Protein AF-A0AAU9NKT8-F1 (afdb_monomer_lite)

Organism: NCBI:txid75947

Structure (mmCIF, N/CA/C/O backbone):
data_AF-A0AAU9NKT8-F1
#
_entry.id   AF-A0AAU9NKT8-F1
#
loop_
_atom_site.group_PDB
_atom_site.id
_atom_site.type_symbol
_atom_site.label_atom_id
_atom_site.label_alt_id
_atom_site.label_comp_id
_atom_site.label_asym_id
_atom_site.label_entity_id
_atom_site.label_seq_id
_atom_site.pdbx_PDB_ins_code
_atom_site.Cartn_x
_atom_site.Cartn_y
_atom_site.Cartn_z
_atom_site.occupancy
_atom_site.B_iso_or_equiv
_atom_site.auth_seq_id
_atom_site.auth_comp_id
_atom_site.auth_asym_id
_atom_site.auth_atom_id
_atom_site.pdbx_PDB_model_num
ATOM 1 N N . MET A 1 1 ? 25.506 23.165 28.130 1.00 33.69 1 MET A N 1
ATOM 2 C CA . MET A 1 1 ? 24.955 21.799 28.209 1.00 33.69 1 MET A CA 1
ATOM 3 C C . MET A 1 1 ? 23.828 21.744 27.202 1.00 33.69 1 MET A C 1
ATOM 5 O O . MET A 1 1 ? 22.766 22.289 27.465 1.00 33.69 1 MET A O 1
ATOM 9 N N . GLU A 1 2 ? 24.137 21.266 26.000 1.00 31.14 2 GLU A N 1
ATOM 10 C CA . GLU A 1 2 ? 23.197 21.204 24.881 1.00 31.14 2 GLU A CA 1
ATOM 11 C C . GLU A 1 2 ? 22.272 19.992 25.017 1.00 31.14 2 GLU A C 1
ATOM 13 O O . GLU A 1 2 ? 22.726 18.862 25.150 1.00 31.14 2 GLU A O 1
ATOM 18 N N . ASN A 1 3 ? 20.980 20.317 25.015 1.00 34.78 3 ASN A N 1
ATOM 19 C CA . ASN A 1 3 ? 19.778 19.537 24.729 1.00 34.78 3 ASN A CA 1
ATOM 20 C C . ASN A 1 3 ? 19.945 18.055 24.345 1.00 34.78 3 ASN A C 1
ATOM 22 O O . ASN A 1 3 ? 20.338 17.733 23.225 1.00 34.78 3 ASN A O 1
ATOM 26 N N . ASP A 1 4 ? 19.448 17.180 25.224 1.00 36.75 4 ASP A N 1
ATOM 27 C CA . ASP A 1 4 ? 19.024 15.817 24.894 1.00 36.75 4 ASP A CA 1
ATOM 28 C C . ASP A 1 4 ? 17.869 15.864 23.881 1.00 36.75 4 ASP A C 1
ATOM 30 O O . ASP A 1 4 ? 16.726 16.224 24.186 1.00 36.75 4 ASP A O 1
ATOM 34 N N . ILE A 1 5 ? 18.181 15.536 22.628 1.00 41.50 5 ILE A N 1
ATOM 35 C CA . ILE A 1 5 ? 17.220 15.521 21.531 1.00 41.50 5 ILE A CA 1
ATOM 36 C C . ILE A 1 5 ? 16.375 14.249 21.632 1.00 41.50 5 ILE A C 1
ATOM 38 O O . ILE A 1 5 ? 16.788 13.150 21.280 1.00 41.50 5 ILE A O 1
ATOM 42 N N . ASN A 1 6 ? 15.143 14.460 22.082 1.00 40.81 6 ASN A N 1
ATOM 43 C CA . ASN A 1 6 ? 14.001 13.552 22.065 1.00 40.81 6 ASN A CA 1
ATOM 44 C C . ASN A 1 6 ? 13.923 12.709 20.763 1.00 40.81 6 ASN A C 1
ATOM 46 O O . ASN A 1 6 ? 13.600 13.244 19.694 1.00 40.81 6 ASN A O 1
ATOM 50 N N . HIS A 1 7 ? 14.186 11.398 20.863 1.00 39.09 7 HIS A N 1
ATOM 51 C CA . HIS A 1 7 ? 14.159 10.401 19.772 1.00 39.09 7 HIS A CA 1
ATOM 52 C C . HIS A 1 7 ? 12.739 9.928 19.379 1.00 39.09 7 HIS A C 1
ATOM 54 O O . HIS A 1 7 ? 12.576 8.898 18.723 1.00 39.09 7 HIS A O 1
ATOM 60 N N . CYS A 1 8 ? 11.696 10.682 19.737 1.00 41.69 8 CYS A N 1
ATOM 61 C CA . CYS A 1 8 ? 10.324 10.396 19.316 1.00 41.69 8 CYS A CA 1
ATOM 62 C C . CYS A 1 8 ? 10.204 10.459 17.785 1.00 41.69 8 CYS A C 1
ATOM 64 O O . CYS A 1 8 ? 10.773 11.347 17.148 1.00 41.69 8 CYS A O 1
ATOM 66 N N . LEU A 1 9 ? 9.485 9.496 17.206 1.00 41.66 9 LEU A N 1
ATOM 67 C CA . LEU A 1 9 ? 9.378 9.257 15.767 1.00 41.66 9 LEU A CA 1
ATOM 68 C C . LEU A 1 9 ? 8.921 10.512 15.005 1.00 41.66 9 LEU A C 1
ATOM 70 O O . LEU A 1 9 ? 7.746 10.863 14.976 1.00 41.66 9 LEU A O 1
ATOM 74 N N . ARG A 1 10 ? 9.880 11.211 14.386 1.00 38.94 10 ARG A N 1
ATOM 75 C CA . ARG A 1 10 ? 9.640 12.382 13.531 1.00 38.94 10 ARG A CA 1
ATOM 76 C C . ARG A 1 10 ? 9.264 11.926 12.122 1.00 38.94 10 ARG A C 1
ATOM 78 O O . ARG A 1 10 ? 9.802 10.936 11.632 1.00 38.94 10 ARG A O 1
ATOM 85 N N . SER A 1 11 ? 8.410 12.696 11.440 1.00 38.69 11 SER A N 1
ATOM 86 C CA . SER A 1 11 ? 8.153 12.516 10.003 1.00 38.69 11 SER A CA 1
ATOM 87 C C . SER A 1 11 ? 9.482 12.494 9.221 1.00 38.69 11 SER A C 1
ATOM 89 O O . SER A 1 11 ? 10.257 13.453 9.328 1.00 38.69 11 SER A O 1
ATOM 91 N N . PRO A 1 12 ? 9.769 11.435 8.442 1.00 43.81 12 PRO A N 1
ATOM 92 C CA . PRO A 1 12 ? 11.073 11.245 7.807 1.00 43.81 12 PRO A CA 1
ATOM 93 C C . PRO A 1 12 ? 11.350 12.213 6.657 1.00 43.81 12 PRO A C 1
ATOM 95 O O . PRO A 1 12 ? 12.507 12.473 6.339 1.00 43.81 12 PRO A O 1
ATOM 98 N N . TYR A 1 13 ? 10.308 12.801 6.071 1.00 44.53 13 TYR A N 1
ATOM 99 C CA . TYR A 1 13 ? 10.441 13.715 4.934 1.00 44.53 13 TYR A CA 1
ATOM 100 C C . TYR A 1 13 ? 10.928 15.113 5.323 1.00 44.53 13 TYR A C 1
ATOM 102 O O . TYR A 1 13 ? 11.170 15.942 4.454 1.00 44.53 13 TYR A O 1
ATOM 110 N N . ARG A 1 14 ? 11.072 15.403 6.623 1.00 41.88 14 ARG A N 1
ATOM 111 C CA . ARG A 1 14 ? 11.552 16.711 7.092 1.00 41.88 14 ARG A CA 1
ATOM 112 C C . ARG A 1 14 ? 13.077 16.791 7.219 1.00 41.88 14 ARG A C 1
ATOM 114 O O . ARG A 1 14 ? 13.583 17.884 7.435 1.00 41.88 14 ARG A O 1
ATOM 121 N N . LEU A 1 15 ? 13.792 15.661 7.149 1.00 43.19 15 LEU A N 1
ATOM 122 C CA . LEU A 1 15 ? 15.226 15.589 7.481 1.00 43.19 15 LEU A CA 1
ATOM 123 C C . LEU A 1 15 ? 16.124 15.042 6.365 1.00 43.19 15 LEU A C 1
ATOM 125 O O . LEU A 1 15 ? 17.338 15.170 6.482 1.00 43.19 15 LEU A O 1
ATOM 129 N N . ILE A 1 16 ? 15.571 14.450 5.305 1.00 49.75 16 ILE A N 1
ATOM 130 C CA . ILE A 1 16 ? 16.362 13.950 4.177 1.00 49.75 16 ILE A CA 1
ATOM 131 C C . ILE A 1 16 ? 15.754 14.519 2.904 1.00 49.75 16 ILE A C 1
ATOM 133 O O . ILE A 1 16 ? 14.682 14.096 2.470 1.00 49.75 16 ILE A O 1
ATOM 137 N N . GLU A 1 17 ? 16.434 15.506 2.330 1.00 46.50 17 GLU A N 1
ATOM 138 C CA . GLU A 1 17 ? 16.182 15.908 0.955 1.00 46.50 17 GLU A CA 1
ATOM 139 C C . GLU A 1 17 ? 16.528 14.703 0.074 1.00 46.50 17 GLU A C 1
ATOM 141 O O . GLU A 1 17 ? 17.661 14.220 0.069 1.00 46.50 17 GLU A O 1
ATOM 146 N N . VAL A 1 18 ? 15.527 14.137 -0.599 1.00 50.75 18 VAL A N 1
ATOM 147 C CA . VAL A 1 18 ? 15.787 13.140 -1.636 1.00 50.75 18 VAL A CA 1
ATOM 148 C C . VAL A 1 18 ? 16.505 13.893 -2.749 1.00 50.75 18 VAL A C 1
ATOM 150 O O . VAL A 1 18 ? 15.907 14.774 -3.362 1.00 50.75 18 VAL A O 1
ATOM 153 N N . GLU A 1 19 ? 17.781 13.582 -2.988 1.00 54.34 19 GLU A N 1
ATOM 154 C CA . GLU A 1 19 ? 18.550 14.153 -4.097 1.00 54.34 19 GLU A CA 1
ATOM 155 C C . GLU A 1 19 ? 17.917 13.729 -5.431 1.00 54.34 19 GLU A C 1
ATOM 157 O O . GLU A 1 19 ? 18.285 12.727 -6.042 1.00 54.34 19 GLU A O 1
ATOM 162 N N . THR A 1 20 ? 16.948 14.506 -5.909 1.00 58.03 20 THR A N 1
ATOM 163 C CA . THR A 1 20 ? 16.250 14.269 -7.184 1.00 58.03 20 THR A CA 1
ATOM 164 C C . THR A 1 20 ? 17.134 14.535 -8.403 1.00 58.03 20 THR A C 1
ATOM 166 O O . THR A 1 20 ? 16.730 14.280 -9.533 1.00 58.03 20 THR A O 1
ATOM 169 N N . HIS A 1 21 ? 18.339 15.060 -8.184 1.00 57.19 21 HIS A N 1
ATOM 170 C CA . HIS A 1 21 ? 19.292 15.474 -9.214 1.00 57.19 21 HIS A CA 1
ATOM 171 C C . HIS A 1 21 ? 20.423 14.459 -9.420 1.00 57.19 21 HIS A C 1
ATOM 173 O O . HIS A 1 21 ? 21.315 14.690 -10.243 1.00 57.19 21 HIS A O 1
ATOM 179 N N . LYS A 1 22 ? 20.408 13.330 -8.696 1.00 62.91 22 LYS A N 1
ATOM 180 C CA . LYS A 1 22 ? 21.372 12.256 -8.928 1.00 62.91 22 LYS A CA 1
ATOM 181 C C . LYS A 1 22 ? 21.188 11.732 -10.353 1.00 62.91 22 LYS A C 1
ATOM 183 O O . LYS A 1 22 ? 20.081 11.394 -10.766 1.00 62.91 22 LYS A O 1
ATOM 188 N N . ARG A 1 23 ? 22.273 11.718 -11.132 1.00 68.94 23 ARG A N 1
ATOM 189 C CA . ARG A 1 23 ? 22.227 11.258 -12.523 1.00 68.94 23 ARG A CA 1
ATOM 190 C C . ARG A 1 23 ? 21.892 9.771 -12.561 1.00 68.94 23 ARG A C 1
ATOM 192 O O . ARG A 1 23 ? 22.611 8.971 -11.969 1.00 68.94 23 ARG A O 1
ATOM 199 N N . VAL A 1 24 ? 20.842 9.446 -13.306 1.00 77.38 24 VAL A N 1
ATOM 200 C CA . VAL A 1 24 ? 20.493 8.086 -13.719 1.00 77.38 24 VAL A CA 1
ATOM 201 C C . VAL A 1 24 ? 21.643 7.535 -14.571 1.00 77.38 24 VAL A C 1
ATOM 203 O O . VAL A 1 24 ? 22.123 8.206 -15.490 1.00 77.38 24 VAL A O 1
ATOM 206 N N . THR A 1 25 ? 22.130 6.346 -14.237 1.00 86.94 25 THR A N 1
ATOM 207 C CA . THR A 1 25 ? 23.187 5.635 -14.969 1.00 86.94 25 THR A CA 1
ATOM 208 C C . THR A 1 25 ? 22.710 5.200 -16.359 1.00 86.94 25 THR A C 1
ATOM 210 O O . THR A 1 25 ? 21.516 5.205 -16.657 1.00 86.94 25 THR A O 1
ATOM 213 N N . CYS A 1 26 ? 23.630 4.817 -17.251 1.00 89.31 26 CYS A N 1
ATOM 214 C CA . CYS A 1 26 ? 23.254 4.318 -18.580 1.00 89.31 26 CYS A CA 1
ATOM 215 C C . CYS A 1 26 ? 22.345 3.081 -18.499 1.00 89.31 26 CYS A C 1
ATOM 217 O O . CYS A 1 26 ? 21.356 3.012 -19.224 1.00 89.31 26 CYS A O 1
ATOM 219 N N . ASP A 1 27 ? 22.641 2.151 -17.591 1.00 90.88 27 ASP A N 1
ATOM 220 C CA . ASP A 1 27 ? 21.850 0.929 -17.414 1.00 90.88 27 ASP A CA 1
ATOM 221 C C . ASP A 1 27 ? 20.453 1.240 -16.870 1.00 90.88 27 ASP A C 1
ATOM 223 O O . ASP A 1 27 ? 19.461 0.717 -17.374 1.00 90.88 27 ASP A O 1
ATOM 227 N N . GLU A 1 28 ? 20.350 2.147 -15.895 1.00 85.56 28 GLU A N 1
ATOM 228 C CA . GLU A 1 28 ? 19.052 2.597 -15.386 1.00 85.56 28 GLU A CA 1
ATOM 229 C C . GLU A 1 28 ? 18.230 3.300 -16.477 1.00 85.56 28 GLU A C 1
ATOM 231 O O . GLU A 1 28 ? 17.023 3.086 -16.545 1.00 85.56 28 GLU A O 1
ATOM 236 N N . ASN A 1 29 ? 18.856 4.070 -17.378 1.00 88.56 29 ASN A N 1
ATOM 237 C CA . ASN A 1 29 ? 18.148 4.658 -18.520 1.00 88.56 29 ASN A CA 1
ATOM 238 C C . ASN A 1 29 ? 17.610 3.582 -19.473 1.00 88.56 29 ASN A C 1
ATOM 240 O O . ASN A 1 29 ? 16.460 3.677 -19.882 1.00 88.56 29 ASN A O 1
ATOM 244 N N . ILE A 1 30 ? 18.377 2.527 -19.772 1.00 91.19 30 ILE A N 1
ATOM 245 C CA . ILE A 1 30 ? 17.902 1.412 -20.612 1.00 91.19 30 ILE A CA 1
ATOM 246 C C . ILE A 1 30 ? 16.701 0.708 -19.964 1.00 91.19 30 ILE A C 1
ATOM 248 O O . ILE A 1 30 ? 15.728 0.381 -20.646 1.00 91.19 30 ILE A O 1
ATOM 252 N N . VAL A 1 31 ? 16.748 0.482 -18.647 1.00 88.19 31 VAL A N 1
ATOM 253 C CA . VAL A 1 31 ? 15.639 -0.132 -17.901 1.00 88.19 31 VAL A CA 1
ATOM 254 C C . VAL A 1 31 ? 14.409 0.774 -17.905 1.00 88.19 31 VAL A C 1
ATOM 256 O O . VAL A 1 31 ? 13.308 0.289 -18.163 1.00 88.19 31 VAL A O 1
ATOM 259 N N . CYS A 1 32 ? 14.586 2.075 -17.665 1.00 87.62 32 CYS A N 1
ATOM 260 C CA . CYS A 1 32 ? 13.515 3.065 -17.750 1.00 87.62 32 CYS A CA 1
ATOM 261 C C . CYS A 1 32 ? 12.902 3.096 -19.153 1.00 87.62 32 CYS A C 1
ATOM 263 O O . CYS A 1 32 ? 11.685 2.998 -19.279 1.00 87.62 32 CYS A O 1
ATOM 265 N N . ASP A 1 33 ? 13.722 3.159 -20.201 1.00 90.56 33 ASP A N 1
ATOM 266 C CA . ASP A 1 33 ? 13.257 3.164 -21.586 1.00 90.56 33 ASP A CA 1
ATOM 267 C C . ASP A 1 33 ? 12.456 1.898 -21.902 1.00 90.56 33 ASP A C 1
ATOM 269 O O . ASP A 1 33 ? 11.384 1.985 -22.492 1.00 90.56 33 ASP A O 1
ATOM 273 N N . TRP A 1 34 ? 12.911 0.715 -21.474 1.00 90.12 34 TRP A N 1
ATOM 274 C CA . TRP A 1 34 ? 12.148 -0.526 -21.636 1.00 90.12 34 TRP A CA 1
ATOM 275 C C . TRP A 1 34 ? 10.818 -0.493 -20.873 1.00 90.12 34 TRP A C 1
ATOM 277 O O . TRP A 1 34 ? 9.772 -0.815 -21.446 1.00 90.12 34 TRP A O 1
ATOM 287 N N . LEU A 1 35 ? 10.844 -0.089 -19.601 1.00 88.75 35 LEU A N 1
ATOM 288 C CA . LEU A 1 35 ? 9.675 -0.085 -18.722 1.00 88.75 35 LEU A CA 1
ATOM 289 C C . LEU A 1 35 ? 8.606 0.905 -19.195 1.00 88.75 35 LEU A C 1
ATOM 291 O O . LEU A 1 35 ? 7.426 0.581 -19.155 1.00 88.75 35 LEU A O 1
ATOM 295 N N . PHE A 1 36 ? 9.029 2.076 -19.672 1.00 89.06 36 PHE A N 1
ATOM 296 C CA . PHE A 1 36 ? 8.165 3.185 -20.078 1.00 89.06 36 PHE A CA 1
ATOM 297 C C . PHE A 1 36 ? 7.974 3.297 -21.597 1.00 89.06 36 PHE A C 1
ATOM 299 O O . PHE A 1 36 ? 7.374 4.258 -22.076 1.00 89.06 36 PHE A O 1
ATOM 306 N N . SER A 1 37 ? 8.455 2.321 -22.374 1.00 87.81 37 SER A N 1
ATOM 307 C CA . SER A 1 37 ? 8.276 2.302 -23.833 1.00 87.81 37 SER A CA 1
ATOM 308 C C . SER A 1 37 ? 6.840 2.029 -24.287 1.00 87.81 37 SER A C 1
ATOM 310 O O . SER A 1 37 ? 6.569 2.158 -25.484 1.00 87.81 37 SER A O 1
ATOM 312 N N . CYS A 1 38 ? 5.946 1.605 -23.384 1.00 82.81 38 CYS A N 1
ATOM 313 C CA . CYS A 1 38 ? 4.616 1.082 -23.715 1.00 82.81 38 CYS A CA 1
ATOM 314 C C . CYS A 1 38 ? 4.666 -0.097 -24.704 1.00 82.81 38 CYS A C 1
ATOM 316 O O . CYS A 1 38 ? 3.763 -0.280 -25.522 1.00 82.81 38 CYS A O 1
ATOM 318 N N . LYS A 1 39 ? 5.752 -0.882 -24.669 1.00 87.19 39 LYS A N 1
ATOM 319 C CA . LYS A 1 39 ? 5.936 -2.099 -25.470 1.00 87.19 39 LYS A CA 1
ATOM 320 C C . LYS A 1 39 ? 5.898 -3.323 -24.558 1.00 87.19 39 LYS A C 1
ATOM 322 O O . LYS A 1 39 ? 6.646 -3.394 -23.586 1.00 87.19 39 LYS A O 1
ATOM 327 N N . GLY A 1 40 ? 5.073 -4.303 -24.915 1.00 88.31 40 GLY A N 1
ATOM 328 C CA . GLY A 1 40 ? 4.825 -5.511 -24.123 1.00 88.31 40 GLY A CA 1
ATOM 329 C C . GLY A 1 40 ? 3.344 -5.665 -23.793 1.00 88.31 40 GLY A C 1
ATOM 330 O O . GLY A 1 40 ? 2.525 -4.854 -24.230 1.00 88.31 40 GLY A O 1
ATOM 331 N N . GLU A 1 41 ? 3.002 -6.700 -23.028 1.00 93.25 41 GLU A N 1
ATOM 332 C CA . GLU A 1 41 ? 1.618 -6.920 -22.617 1.00 93.25 41 GLU A CA 1
ATOM 333 C C . GLU A 1 41 ? 1.303 -6.079 -21.368 1.00 93.25 41 GLU A C 1
ATOM 335 O O . GLU A 1 41 ? 2.099 -6.049 -20.424 1.00 93.25 41 GLU A O 1
ATOM 340 N N . PRO A 1 42 ? 0.133 -5.413 -21.296 1.00 92.25 42 PRO A N 1
ATOM 341 C CA . PRO A 1 42 ? -0.247 -4.595 -20.139 1.00 92.25 42 PRO A CA 1
ATOM 342 C C . PRO A 1 42 ? -0.191 -5.333 -18.792 1.00 92.25 42 PRO A C 1
ATOM 344 O O . PRO A 1 42 ? 0.023 -4.711 -17.749 1.00 92.25 42 PRO A O 1
ATOM 347 N N . ILE A 1 43 ? -0.389 -6.654 -18.821 1.00 93.81 43 ILE A N 1
ATOM 348 C CA . ILE A 1 43 ? -0.436 -7.538 -17.652 1.00 93.81 43 ILE A CA 1
ATOM 349 C C . ILE A 1 43 ? 0.918 -8.168 -17.293 1.00 93.81 43 ILE A C 1
ATOM 351 O O . ILE A 1 43 ? 0.972 -8.942 -16.341 1.00 93.81 43 ILE A O 1
ATOM 355 N N . ASP A 1 44 ? 1.993 -7.856 -18.024 1.00 94.19 44 ASP A N 1
ATOM 356 C CA . ASP A 1 44 ? 3.330 -8.375 -17.721 1.00 94.19 44 ASP A CA 1
ATOM 357 C C . ASP A 1 44 ? 3.748 -7.987 -16.300 1.00 94.19 44 ASP A C 1
ATOM 359 O O . ASP A 1 44 ? 3.713 -6.809 -15.942 1.00 94.19 44 ASP A O 1
ATOM 363 N N . GLU A 1 45 ? 4.197 -8.954 -15.498 1.00 93.88 45 GLU A N 1
ATOM 364 C CA . GLU A 1 45 ? 4.821 -8.674 -14.204 1.00 93.88 45 GLU A CA 1
ATOM 365 C C . GLU A 1 45 ? 6.207 -8.057 -14.430 1.00 93.88 45 GLU A C 1
ATOM 367 O O . GLU A 1 45 ? 7.126 -8.716 -14.917 1.00 93.88 45 GLU A O 1
ATOM 372 N N . VAL A 1 46 ? 6.366 -6.783 -14.072 1.00 92.94 46 VAL A N 1
ATOM 373 C CA . VAL A 1 46 ? 7.611 -6.023 -14.300 1.00 92.94 46 VAL A CA 1
ATOM 374 C C . VAL A 1 46 ? 8.399 -5.778 -13.018 1.00 92.94 46 VAL A C 1
ATOM 376 O O . VAL A 1 46 ? 9.609 -5.567 -13.069 1.00 92.94 46 VAL A O 1
ATOM 379 N N . ILE A 1 47 ? 7.738 -5.841 -11.860 1.00 90.19 47 ILE A N 1
ATOM 380 C CA . ILE A 1 47 ? 8.382 -5.810 -10.545 1.00 90.19 47 ILE A CA 1
ATOM 381 C C . ILE A 1 47 ? 7.826 -6.943 -9.696 1.00 90.19 47 ILE A C 1
ATOM 383 O O . ILE A 1 47 ? 6.617 -7.166 -9.661 1.00 90.19 47 ILE A O 1
ATOM 387 N N . LYS A 1 48 ? 8.718 -7.610 -8.962 1.00 89.94 48 LYS A N 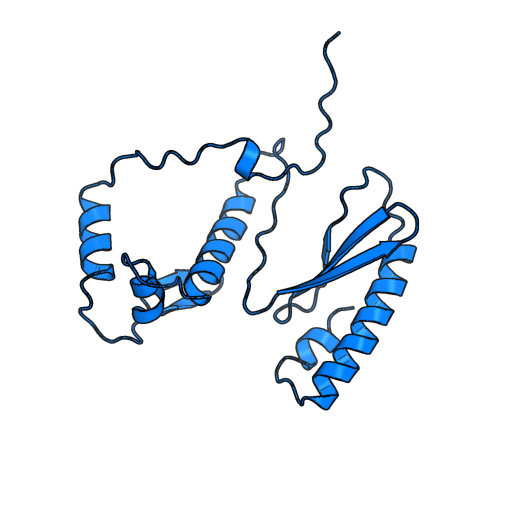1
ATOM 388 C CA . LYS A 1 48 ? 8.378 -8.561 -7.908 1.00 89.94 48 LYS A CA 1
ATOM 389 C C . LYS A 1 48 ? 9.136 -8.203 -6.638 1.00 89.94 48 LYS A C 1
ATOM 391 O O . LYS A 1 48 ? 10.367 -8.180 -6.630 1.00 89.94 48 LYS A O 1
ATOM 396 N N . THR A 1 49 ? 8.412 -7.904 -5.568 1.00 82.75 49 THR A N 1
ATOM 397 C CA . THR A 1 49 ? 9.011 -7.592 -4.270 1.00 82.75 49 THR A CA 1
ATOM 398 C C . THR A 1 49 ? 9.512 -8.871 -3.599 1.00 82.75 49 THR A C 1
ATOM 400 O O . THR A 1 49 ? 9.077 -9.984 -3.907 1.00 82.75 49 THR A O 1
ATOM 403 N N . LYS A 1 50 ? 10.404 -8.734 -2.610 1.00 78.62 50 LYS A N 1
ATOM 404 C CA . LYS A 1 50 ? 10.881 -9.878 -1.811 1.00 78.62 50 LYS A CA 1
ATOM 405 C C . LYS A 1 50 ? 9.778 -10.567 -1.003 1.00 78.62 50 LYS A C 1
ATOM 407 O O . LYS A 1 50 ? 9.959 -11.710 -0.599 1.00 78.62 50 LYS A O 1
ATOM 412 N N . ARG A 1 51 ? 8.651 -9.885 -0.768 1.00 72.25 51 ARG A N 1
ATOM 413 C CA . ARG A 1 51 ? 7.466 -10.450 -0.106 1.00 72.25 51 ARG A CA 1
ATOM 414 C C . ARG A 1 51 ? 6.578 -11.250 -1.064 1.00 72.25 51 ARG A C 1
ATOM 416 O O . ARG A 1 51 ? 5.664 -11.921 -0.605 1.00 72.25 51 ARG A O 1
ATOM 423 N N . GLY A 1 52 ? 6.879 -11.225 -2.363 1.00 79.00 52 GLY A N 1
ATOM 424 C CA . GLY A 1 52 ? 6.144 -11.948 -3.396 1.00 79.00 52 GLY A CA 1
ATOM 425 C C . GLY A 1 52 ? 5.074 -11.117 -4.101 1.00 79.00 52 GLY A C 1
ATOM 426 O O . GLY A 1 52 ? 4.511 -11.615 -5.070 1.00 79.00 52 GLY A O 1
ATOM 427 N N . ASP A 1 53 ? 4.837 -9.874 -3.671 1.00 82.56 53 ASP A N 1
ATOM 428 C CA . ASP A 1 53 ? 3.917 -8.954 -4.343 1.00 82.56 53 ASP A CA 1
ATOM 429 C C . ASP A 1 53 ? 4.461 -8.572 -5.726 1.00 82.56 53 ASP A C 1
ATOM 431 O O . ASP A 1 53 ? 5.655 -8.290 -5.873 1.00 82.56 53 ASP A O 1
ATOM 435 N N . THR A 1 54 ? 3.598 -8.552 -6.741 1.00 89.81 54 THR A N 1
ATOM 436 C CA . THR A 1 54 ? 3.969 -8.215 -8.119 1.00 89.81 54 THR A CA 1
ATOM 437 C C . THR A 1 54 ? 3.254 -6.954 -8.589 1.00 89.81 54 THR A C 1
ATOM 439 O O . THR A 1 54 ? 2.142 -6.647 -8.164 1.00 89.81 54 THR A O 1
ATOM 442 N N . THR A 1 55 ? 3.917 -6.179 -9.447 1.00 92.88 55 THR A N 1
ATOM 443 C CA . THR A 1 55 ? 3.319 -5.019 -10.120 1.00 92.88 55 THR A CA 1
ATOM 444 C C . THR A 1 55 ? 3.403 -5.212 -11.622 1.00 92.88 55 THR A C 1
ATOM 446 O O . THR A 1 55 ? 4.458 -5.567 -12.153 1.00 92.88 55 THR A O 1
ATOM 449 N N . ILE A 1 56 ? 2.275 -4.979 -12.290 1.00 94.50 56 ILE A N 1
ATOM 450 C CA . ILE A 1 56 ? 2.142 -5.150 -13.735 1.00 94.50 56 ILE A CA 1
ATOM 451 C C . ILE A 1 56 ? 2.585 -3.907 -14.509 1.00 94.50 56 ILE A C 1
ATOM 453 O O . ILE A 1 56 ? 2.565 -2.790 -13.981 1.00 94.50 56 ILE A O 1
ATOM 457 N N . ARG A 1 57 ? 2.943 -4.101 -15.779 1.00 94.06 57 ARG A N 1
ATOM 458 C CA . ARG A 1 57 ? 3.441 -3.061 -16.686 1.00 94.06 57 ARG A CA 1
ATOM 459 C C . ARG A 1 57 ? 2.556 -1.821 -16.711 1.00 94.06 57 ARG A C 1
ATOM 461 O O . ARG A 1 57 ? 3.045 -0.737 -16.409 1.00 94.06 57 ARG A O 1
ATOM 468 N N . VAL A 1 58 ? 1.255 -1.978 -16.970 1.00 92.94 58 VAL A N 1
ATOM 469 C CA . VAL A 1 58 ? 0.335 -0.830 -17.080 1.00 92.94 58 VAL A CA 1
ATOM 470 C C . VAL A 1 58 ? 0.242 -0.020 -15.783 1.00 92.94 58 VAL A C 1
ATOM 472 O O . VAL A 1 58 ? 0.050 1.193 -15.813 1.00 92.94 58 VAL A O 1
ATOM 475 N N . ALA A 1 59 ? 0.416 -0.670 -14.626 1.00 93.62 59 ALA A N 1
ATOM 476 C CA . ALA A 1 59 ? 0.471 0.036 -13.357 1.00 93.62 59 ALA A CA 1
ATOM 477 C C . ALA A 1 59 ? 1.768 0.845 -13.253 1.00 93.62 59 ALA A C 1
ATOM 479 O O . ALA A 1 59 ? 1.702 2.024 -12.924 1.00 93.62 59 ALA A O 1
ATOM 480 N N . MET A 1 60 ? 2.927 0.267 -13.579 1.00 93.12 60 MET A N 1
ATOM 481 C CA . MET A 1 60 ? 4.204 0.995 -13.561 1.00 93.12 60 MET A CA 1
ATOM 482 C C . MET A 1 60 ? 4.244 2.155 -14.557 1.00 93.12 60 MET A C 1
ATOM 484 O O . MET A 1 60 ? 4.715 3.235 -14.211 1.00 93.12 60 MET A O 1
ATOM 488 N N . GLU A 1 61 ? 3.691 1.974 -15.754 1.00 93.19 61 GLU A N 1
ATOM 489 C CA . GLU A 1 61 ? 3.607 3.010 -16.791 1.00 93.19 61 GLU A CA 1
ATOM 490 C C . GLU A 1 61 ? 2.762 4.219 -16.363 1.00 93.19 61 GLU A C 1
ATOM 492 O O . GLU A 1 61 ? 2.919 5.299 -16.925 1.00 93.19 61 GLU A O 1
ATOM 497 N N . SER A 1 62 ? 1.950 4.106 -15.303 1.00 93.12 62 SER A N 1
ATOM 498 C CA . SER A 1 62 ? 1.268 5.260 -14.697 1.00 93.12 62 SER A CA 1
ATOM 499 C C . SER A 1 62 ? 2.209 6.313 -14.095 1.00 93.12 62 SER A C 1
ATOM 501 O O . SER A 1 62 ? 1.751 7.406 -13.770 1.00 93.12 62 SER A O 1
ATOM 503 N N . LEU A 1 63 ? 3.504 6.003 -13.951 1.00 90.94 63 LEU A N 1
ATOM 504 C CA . LEU A 1 63 ? 4.547 6.965 -13.580 1.00 90.94 63 LEU A CA 1
ATOM 505 C C . LEU A 1 63 ? 4.951 7.894 -14.735 1.00 90.94 63 LEU A C 1
ATOM 507 O O . LEU A 1 63 ? 5.673 8.866 -14.502 1.00 90.94 63 LEU A O 1
ATOM 511 N N . LEU A 1 64 ? 4.520 7.612 -15.970 1.00 89.06 64 LEU A N 1
ATOM 512 C CA . LEU A 1 64 ? 4.735 8.510 -17.100 1.00 89.06 64 LEU A CA 1
ATOM 513 C C . LEU A 1 64 ? 4.115 9.895 -16.825 1.00 89.06 64 LEU A C 1
ATOM 515 O O . LEU A 1 64 ? 3.079 9.998 -16.157 1.00 89.06 64 LEU A O 1
ATOM 519 N N . PRO A 1 65 ? 4.698 10.978 -17.374 1.00 86.06 65 PRO A N 1
ATOM 520 C CA . PRO A 1 65 ? 4.135 12.315 -17.238 1.00 86.06 65 PRO A CA 1
ATOM 521 C C . PRO A 1 65 ? 2.657 12.368 -17.645 1.00 86.06 65 PRO A C 1
ATOM 523 O O . PRO A 1 65 ? 2.234 11.700 -18.585 1.00 86.06 65 PRO A O 1
ATOM 526 N N . SER A 1 66 ? 1.882 13.202 -16.946 1.00 87.19 66 SER A N 1
ATOM 527 C CA . SER A 1 66 ? 0.441 13.424 -17.170 1.00 87.19 66 SER A CA 1
ATOM 528 C C . SER A 1 66 ? -0.502 12.295 -16.736 1.00 87.19 66 SER A C 1
ATOM 530 O O . SER A 1 66 ? -1.716 12.514 -16.732 1.00 87.19 66 SER A O 1
ATOM 532 N N . PHE A 1 67 ? 0.009 11.141 -16.304 1.00 87.31 67 PHE A N 1
ATOM 533 C CA . PHE A 1 67 ? -0.811 10.096 -15.696 1.00 87.31 67 PHE A CA 1
ATOM 534 C C . PHE A 1 67 ? -0.948 10.287 -14.184 1.00 87.31 67 PHE A C 1
ATOM 536 O O . PHE A 1 67 ? -0.151 10.955 -13.524 1.00 87.31 67 PHE A O 1
ATOM 543 N N . LYS A 1 68 ? -2.020 9.719 -13.625 1.00 88.69 68 LYS A N 1
ATOM 544 C CA . LYS A 1 68 ? -2.168 9.580 -12.176 1.00 88.69 68 LYS A CA 1
ATOM 545 C C . LYS A 1 68 ? -1.531 8.266 -11.764 1.00 88.69 68 LYS A C 1
ATOM 547 O O . LYS A 1 68 ? -1.927 7.228 -12.288 1.00 88.69 68 LYS A O 1
ATOM 552 N N . ASN A 1 69 ? -0.636 8.320 -10.783 1.00 87.62 69 ASN A N 1
ATOM 553 C CA . ASN A 1 69 ? 0.006 7.128 -10.244 1.00 87.62 69 ASN A CA 1
ATOM 554 C C . ASN A 1 69 ? -1.045 6.107 -9.795 1.00 87.62 69 ASN A C 1
ATOM 556 O O . ASN A 1 69 ? -1.923 6.404 -8.977 1.00 87.62 69 ASN A O 1
ATOM 560 N N . CYS A 1 70 ? -0.933 4.891 -10.317 1.00 91.69 70 CYS A N 1
ATOM 561 C CA . CYS A 1 70 ? -1.735 3.766 -9.881 1.00 91.69 70 CYS A CA 1
ATOM 562 C C . CYS A 1 70 ? -1.387 3.405 -8.434 1.00 91.69 70 CYS A C 1
ATOM 564 O O . CYS A 1 70 ? -0.221 3.372 -8.041 1.00 91.69 70 CYS A O 1
ATOM 566 N N . GLN A 1 71 ? -2.410 3.047 -7.659 1.00 91.44 71 GLN A N 1
ATOM 567 C CA . GLN A 1 71 ? -2.262 2.613 -6.269 1.00 91.44 71 GLN A CA 1
ATOM 568 C C . GLN A 1 71 ? -1.242 1.472 -6.110 1.00 91.44 71 GLN A C 1
ATOM 570 O O . GLN A 1 71 ? -0.435 1.498 -5.188 1.00 91.44 71 GLN A O 1
ATOM 575 N N . ALA A 1 72 ? -1.230 0.513 -7.044 1.00 90.62 72 ALA A N 1
ATOM 576 C CA . ALA A 1 72 ? -0.306 -0.621 -7.029 1.00 90.62 72 ALA A CA 1
ATOM 577 C C . ALA A 1 72 ? 1.174 -0.198 -7.041 1.00 90.62 72 ALA A C 1
ATOM 579 O O . ALA A 1 72 ? 1.998 -0.844 -6.401 1.00 90.62 72 ALA A O 1
ATOM 580 N N . VAL A 1 73 ? 1.511 0.917 -7.702 1.00 91.56 73 VAL A N 1
ATOM 581 C CA . VAL A 1 73 ? 2.879 1.459 -7.702 1.00 91.56 73 VAL A CA 1
ATOM 582 C C . VAL A 1 73 ? 3.260 1.966 -6.314 1.00 91.56 73 VAL A C 1
ATOM 584 O O . VAL A 1 73 ? 4.365 1.705 -5.844 1.00 91.56 73 VAL A O 1
ATOM 587 N N . LEU A 1 74 ? 2.338 2.658 -5.637 1.00 91.12 74 LEU A N 1
ATOM 588 C CA . LEU A 1 74 ? 2.557 3.142 -4.272 1.00 91.12 74 LEU A CA 1
ATOM 589 C C . LEU A 1 74 ? 2.726 1.974 -3.297 1.00 91.12 74 LEU A C 1
ATOM 591 O O . LEU A 1 74 ? 3.658 1.981 -2.499 1.00 91.12 74 LEU A O 1
ATOM 595 N N . ASP A 1 75 ? 1.874 0.953 -3.398 1.00 90.25 75 ASP A N 1
ATOM 596 C CA . ASP A 1 75 ? 1.940 -0.228 -2.533 1.00 90.25 75 ASP A CA 1
ATOM 597 C C . ASP A 1 75 ? 3.242 -1.013 -2.735 1.00 90.25 75 ASP A C 1
ATOM 599 O O . ASP A 1 75 ? 3.890 -1.389 -1.756 1.00 90.25 75 ASP A O 1
ATOM 603 N N . CYS A 1 76 ? 3.673 -1.180 -3.989 1.00 90.31 76 CYS A N 1
ATOM 604 C CA . CYS A 1 76 ? 4.965 -1.774 -4.324 1.00 90.31 76 CYS A CA 1
ATOM 605 C C . CYS A 1 76 ? 6.133 -0.975 -3.734 1.00 90.31 76 CYS A C 1
ATOM 607 O O . CYS A 1 76 ? 7.089 -1.545 -3.203 1.00 90.31 76 CYS A O 1
ATOM 609 N N . TRP A 1 77 ? 6.062 0.355 -3.809 1.00 88.88 77 TRP A N 1
ATOM 610 C CA . TRP A 1 77 ? 7.079 1.226 -3.233 1.00 88.88 77 TRP A CA 1
ATOM 611 C C . TRP A 1 77 ? 7.115 1.127 -1.705 1.00 88.88 77 TRP A C 1
ATOM 613 O O . TRP A 1 77 ? 8.188 1.023 -1.114 1.00 88.88 77 TRP A O 1
ATOM 623 N N . PHE A 1 78 ? 5.957 1.085 -1.048 1.00 89.25 78 PHE A N 1
ATOM 624 C CA . PHE A 1 78 ? 5.871 0.924 0.402 1.00 89.25 78 PHE A CA 1
ATOM 625 C C . PHE A 1 78 ? 6.419 -0.420 0.884 1.00 89.25 78 PHE A C 1
ATOM 627 O O . PHE A 1 78 ? 7.076 -0.459 1.923 1.00 89.25 78 PHE A O 1
ATOM 634 N N . ASP A 1 79 ? 6.237 -1.507 0.130 1.00 87.81 79 ASP A N 1
ATOM 635 C CA . ASP A 1 79 ? 6.896 -2.782 0.436 1.00 87.81 79 ASP A CA 1
ATOM 636 C C . ASP A 1 79 ? 8.414 -2.686 0.386 1.00 87.81 79 ASP A C 1
ATOM 638 O O . ASP A 1 79 ? 9.093 -3.213 1.270 1.00 87.81 79 ASP A O 1
ATOM 642 N N . HIS A 1 80 ? 8.941 -2.017 -0.640 1.00 86.94 80 HIS A N 1
ATOM 643 C CA . HIS A 1 80 ? 10.375 -1.808 -0.782 1.00 86.94 80 HIS A CA 1
ATOM 644 C C . HIS A 1 80 ? 10.926 -0.979 0.383 1.00 86.94 80 HIS A C 1
ATOM 646 O O . HIS A 1 80 ? 11.873 -1.397 1.044 1.00 86.94 80 HIS A O 1
ATOM 652 N N . LEU A 1 81 ? 10.263 0.127 0.726 1.00 87.5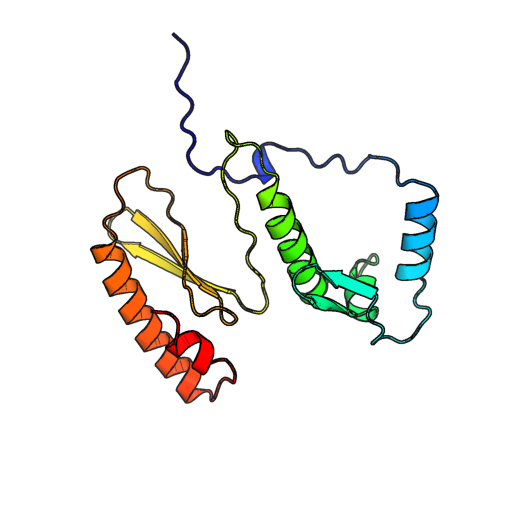0 81 LEU A N 1
ATOM 653 C CA . LEU A 1 81 ? 10.662 0.969 1.852 1.00 87.50 81 LEU A CA 1
ATOM 654 C C . LEU A 1 81 ? 10.579 0.238 3.200 1.00 87.50 81 LEU A C 1
ATOM 656 O O . LEU A 1 81 ? 11.466 0.389 4.036 1.00 87.50 81 LEU A O 1
ATOM 660 N N . ASN A 1 82 ? 9.553 -0.590 3.418 1.00 86.44 82 ASN A N 1
ATOM 661 C CA . ASN A 1 82 ? 9.467 -1.440 4.610 1.00 86.44 82 ASN A CA 1
ATOM 662 C C . ASN A 1 82 ? 10.555 -2.525 4.638 1.00 86.44 82 ASN A C 1
ATOM 664 O O . ASN A 1 82 ? 10.948 -2.976 5.713 1.00 86.44 82 ASN A O 1
ATOM 668 N N . TYR A 1 83 ? 11.023 -2.991 3.478 1.00 85.81 83 TYR A N 1
ATOM 669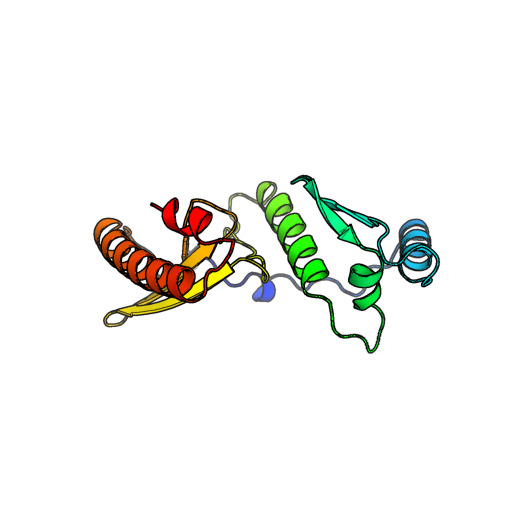 C CA . TYR A 1 83 ? 12.163 -3.900 3.406 1.00 85.81 83 TYR A CA 1
ATOM 670 C C . TYR A 1 83 ? 13.465 -3.177 3.784 1.00 85.81 83 TYR A C 1
ATOM 672 O O . TYR A 1 83 ? 14.215 -3.690 4.616 1.00 85.81 83 TYR A O 1
ATOM 680 N N . ASP A 1 84 ? 13.693 -1.979 3.247 1.00 84.94 84 ASP A N 1
ATOM 681 C CA . ASP A 1 84 ? 14.877 -1.161 3.536 1.00 84.94 84 ASP A CA 1
ATOM 682 C C . ASP A 1 84 ? 14.920 -0.666 4.982 1.00 84.94 84 ASP A C 1
ATOM 684 O O . ASP A 1 84 ? 15.994 -0.478 5.555 1.00 84.94 84 ASP A O 1
ATOM 688 N N . GLU A 1 85 ? 13.760 -0.521 5.617 1.00 85.88 85 GLU A N 1
ATOM 689 C CA . GLU A 1 85 ? 13.658 -0.191 7.035 1.00 85.88 85 GLU A CA 1
ATOM 690 C C . GLU A 1 85 ? 14.368 -1.225 7.933 1.00 85.88 85 GLU A C 1
ATOM 692 O O . GLU A 1 85 ? 14.872 -0.864 8.995 1.00 85.88 85 GLU A O 1
ATOM 697 N N . ASN A 1 86 ? 14.524 -2.480 7.488 1.00 83.75 86 ASN A N 1
ATOM 698 C CA . ASN A 1 86 ? 15.313 -3.485 8.218 1.00 83.75 86 ASN A CA 1
ATOM 699 C C . ASN A 1 86 ? 16.816 -3.155 8.261 1.00 83.75 86 ASN A C 1
ATOM 701 O O . ASN A 1 86 ? 17.526 -3.650 9.133 1.00 83.75 86 ASN A O 1
ATOM 705 N N . ALA A 1 87 ? 17.308 -2.336 7.328 1.00 85.31 87 ALA A N 1
ATOM 706 C CA . ALA A 1 87 ? 18.693 -1.870 7.270 1.00 85.31 87 ALA A CA 1
ATOM 707 C C . ALA A 1 87 ? 18.879 -0.479 7.904 1.00 85.31 87 ALA A C 1
ATOM 709 O O . ALA A 1 87 ? 19.944 0.132 7.788 1.00 85.31 87 ALA A O 1
ATOM 710 N N . ARG A 1 88 ? 17.847 0.050 8.570 1.00 84.56 88 ARG A N 1
ATOM 711 C CA . ARG A 1 88 ? 17.879 1.371 9.191 1.00 84.56 88 ARG A CA 1
ATOM 712 C C . ARG A 1 88 ? 18.959 1.462 10.283 1.00 84.56 88 ARG A C 1
ATOM 714 O O . ARG A 1 88 ? 19.157 0.546 11.077 1.00 84.56 88 ARG A O 1
ATOM 721 N N . HIS A 1 89 ? 19.600 2.629 10.402 1.00 82.38 89 HIS A N 1
ATOM 722 C CA . HIS A 1 89 ? 20.498 2.931 11.520 1.00 82.38 89 HIS A CA 1
ATOM 723 C C . HIS A 1 89 ? 19.779 2.837 12.872 1.00 82.38 89 HIS A C 1
ATOM 725 O O . HIS A 1 89 ? 18.734 3.466 13.053 1.00 82.38 89 HIS A O 1
ATOM 731 N N . ALA A 1 90 ? 20.390 2.159 13.848 1.00 80.88 90 ALA A N 1
ATOM 732 C CA . ALA A 1 90 ? 19.810 1.928 15.176 1.00 80.88 90 ALA A CA 1
ATOM 733 C C . ALA A 1 90 ? 19.285 3.207 15.855 1.00 80.88 90 ALA A C 1
ATOM 735 O O . ALA A 1 90 ? 18.203 3.194 16.435 1.00 80.88 90 ALA A O 1
ATOM 736 N N . ASN A 1 91 ? 20.002 4.326 15.701 1.00 78.62 91 ASN A N 1
ATOM 737 C CA . ASN A 1 91 ? 19.667 5.604 16.341 1.00 78.62 91 ASN A CA 1
ATOM 738 C C . ASN A 1 91 ? 18.635 6.439 15.568 1.00 78.62 91 ASN A C 1
ATOM 740 O O . ASN A 1 91 ? 18.205 7.488 16.042 1.00 78.62 91 ASN A O 1
ATOM 744 N N . SER A 1 92 ? 18.264 6.029 14.356 1.00 74.62 92 SER A N 1
ATOM 745 C CA . SER A 1 92 ? 17.248 6.753 13.591 1.00 74.62 92 SER A CA 1
ATOM 746 C C . SER A 1 92 ? 15.839 6.302 13.990 1.00 74.62 92 SER A C 1
ATOM 748 O O . SER A 1 92 ? 15.669 5.192 14.489 1.00 74.62 92 SER A O 1
ATOM 750 N N . PRO A 1 93 ? 14.812 7.145 13.818 1.00 75.19 93 PRO A N 1
ATOM 751 C CA . PRO A 1 93 ? 13.461 6.767 14.197 1.00 75.19 93 PRO A CA 1
ATOM 752 C C . PRO A 1 93 ? 12.906 5.654 13.300 1.00 75.19 93 PRO A C 1
ATOM 754 O O . PRO A 1 93 ? 13.108 5.688 12.087 1.00 75.19 93 PRO A O 1
ATOM 757 N N . SER A 1 94 ? 12.181 4.699 13.890 1.00 76.31 94 SER A N 1
ATOM 758 C CA . SER A 1 94 ? 11.463 3.665 13.140 1.00 76.31 94 SER A CA 1
ATOM 759 C C . SER A 1 94 ? 10.337 4.244 12.291 1.00 76.31 94 SER A C 1
ATOM 761 O O . SER A 1 94 ? 9.593 5.120 12.730 1.00 76.31 94 SER A O 1
ATOM 763 N N . ARG A 1 95 ? 10.187 3.726 11.077 1.00 80.25 95 ARG A N 1
ATOM 764 C CA . ARG A 1 95 ? 9.173 4.138 10.105 1.00 80.25 95 ARG A CA 1
ATOM 765 C C . ARG A 1 95 ? 8.376 2.924 9.665 1.00 80.25 95 ARG A C 1
ATOM 767 O O . ARG A 1 95 ? 8.905 1.824 9.578 1.00 80.25 95 ARG A O 1
ATOM 774 N N . VAL A 1 96 ? 7.098 3.137 9.386 1.00 79.06 96 VAL A N 1
ATOM 775 C CA . VAL A 1 96 ? 6.216 2.114 8.825 1.00 79.06 96 VAL A CA 1
ATOM 776 C C . VAL A 1 96 ? 5.498 2.732 7.638 1.00 79.06 96 VAL A C 1
ATOM 778 O O . VAL A 1 96 ? 4.860 3.777 7.771 1.00 79.06 96 VAL A O 1
ATOM 781 N N . PHE A 1 97 ? 5.608 2.090 6.479 1.00 85.50 97 PHE A N 1
ATOM 782 C CA . PHE A 1 97 ? 4.958 2.520 5.247 1.00 85.50 97 PHE A CA 1
ATOM 783 C C . PHE A 1 97 ? 3.708 1.671 5.024 1.00 85.50 97 PHE A C 1
ATOM 785 O O . PHE A 1 97 ? 3.775 0.455 4.864 1.00 85.50 97 PHE A O 1
ATOM 792 N N . CYS A 1 98 ? 2.542 2.305 5.079 1.00 85.69 98 CYS A N 1
ATOM 793 C CA . CYS A 1 98 ? 1.260 1.610 5.061 1.00 85.69 98 CYS A CA 1
ATOM 794 C C . CYS A 1 98 ? 0.713 1.505 3.634 1.00 85.69 98 CYS A C 1
ATOM 796 O O . CYS A 1 98 ? 0.500 2.532 2.992 1.00 85.69 98 CYS A O 1
ATOM 798 N N . LYS A 1 99 ? 0.430 0.281 3.166 1.00 87.56 99 LYS A N 1
ATOM 799 C CA . LYS A 1 99 ? -0.227 0.039 1.869 1.00 87.56 99 LYS A CA 1
ATOM 800 C C . LYS A 1 99 ? -1.585 0.735 1.789 1.00 87.56 99 LYS A C 1
ATOM 802 O O . LYS A 1 99 ? -2.405 0.582 2.691 1.00 87.56 99 LYS A O 1
ATOM 807 N N . VAL A 1 100 ? -1.847 1.431 0.693 1.00 86.81 100 VAL A N 1
ATOM 808 C CA . VAL A 1 100 ? -3.107 2.116 0.397 1.00 86.81 100 VAL A CA 1
ATOM 809 C C . VAL A 1 100 ? -4.238 1.111 0.199 1.00 86.81 100 VAL A C 1
ATOM 811 O O . VAL A 1 100 ? -5.323 1.328 0.727 1.00 86.81 100 VAL A O 1
ATOM 814 N N . ALA A 1 101 ? -3.991 -0.004 -0.505 1.00 85.00 101 ALA A N 1
ATOM 815 C CA . ALA A 1 101 ? -5.030 -1.000 -0.791 1.00 85.00 101 ALA A CA 1
ATOM 816 C C . ALA A 1 101 ? -5.701 -1.564 0.462 1.00 85.00 101 ALA A C 1
ATOM 818 O O . ALA A 1 101 ? -6.876 -1.925 0.441 1.00 85.00 101 ALA A O 1
ATOM 819 N N . THR A 1 102 ? -4.909 -1.749 1.516 1.00 85.38 102 THR A N 1
ATOM 820 C CA . THR A 1 102 ? -5.242 -2.685 2.592 1.00 85.38 102 THR A CA 1
ATOM 821 C C . THR A 1 102 ? -5.075 -2.088 3.973 1.00 85.38 102 THR A C 1
ATOM 823 O O . THR A 1 102 ? -5.271 -2.803 4.947 1.00 85.38 102 THR A O 1
ATOM 826 N N . THR A 1 103 ? -4.716 -0.812 4.100 1.00 89.00 103 THR A N 1
ATOM 827 C CA . THR A 1 103 ? -4.612 -0.167 5.411 1.00 89.00 103 THR A CA 1
ATOM 828 C C . THR A 1 103 ? -5.824 0.707 5.680 1.00 89.00 103 THR A C 1
ATOM 830 O O . THR A 1 103 ? -6.144 1.598 4.897 1.00 89.00 103 THR A O 1
ATOM 833 N N . VAL A 1 104 ? -6.462 0.495 6.829 1.00 89.75 104 VAL A N 1
ATOM 834 C CA . VAL A 1 104 ? -7.542 1.346 7.332 1.00 89.75 104 VAL A CA 1
ATOM 835 C C . VAL A 1 104 ? -7.073 2.060 8.591 1.00 89.75 104 VAL A C 1
ATOM 837 O O . VAL A 1 104 ? -6.625 1.422 9.545 1.00 89.75 104 VAL A O 1
ATOM 840 N N . PHE A 1 105 ? -7.199 3.387 8.594 1.00 90.56 105 PHE A N 1
ATOM 841 C CA . PHE A 1 105 ? -6.837 4.241 9.720 1.00 90.56 105 PHE A CA 1
ATOM 842 C C . PHE A 1 105 ? -8.085 4.692 10.472 1.00 90.56 105 PHE A C 1
ATOM 844 O O . PHE A 1 105 ? -8.977 5.314 9.898 1.00 90.56 105 PHE A O 1
ATOM 851 N N . PHE A 1 106 ? -8.107 4.438 11.775 1.00 90.75 106 PHE A N 1
ATOM 852 C CA . PHE A 1 106 ? -9.106 4.957 12.696 1.00 90.75 106 PHE A CA 1
ATOM 853 C C . PHE A 1 106 ? -8.450 6.027 13.568 1.00 90.75 106 PHE A C 1
ATOM 855 O O . PHE A 1 106 ? -7.738 5.683 14.517 1.00 90.75 106 PHE A O 1
ATOM 862 N N . PRO A 1 107 ? -8.638 7.322 13.256 1.00 90.25 107 PRO A N 1
ATOM 863 C CA . PRO A 1 107 ? -8.199 8.381 14.146 1.00 90.25 107 PRO A CA 1
ATOM 864 C C . PRO A 1 107 ? -9.032 8.355 15.423 1.00 90.25 107 PRO A C 1
ATOM 866 O O . PRO A 1 107 ? -10.263 8.367 15.386 1.00 90.25 107 PRO A O 1
ATOM 869 N N . VAL A 1 108 ? -8.348 8.326 16.560 1.00 85.75 108 VAL A N 1
ATOM 870 C CA . VAL A 1 108 ? -8.960 8.299 17.882 1.00 85.75 108 VAL A CA 1
ATOM 871 C C . VAL A 1 108 ? -8.541 9.539 18.644 1.00 85.75 108 VAL A C 1
ATOM 873 O O . VAL A 1 108 ? -7.354 9.806 18.820 1.00 85.75 108 VAL A O 1
ATOM 876 N N . ILE A 1 109 ? -9.538 10.255 19.158 1.00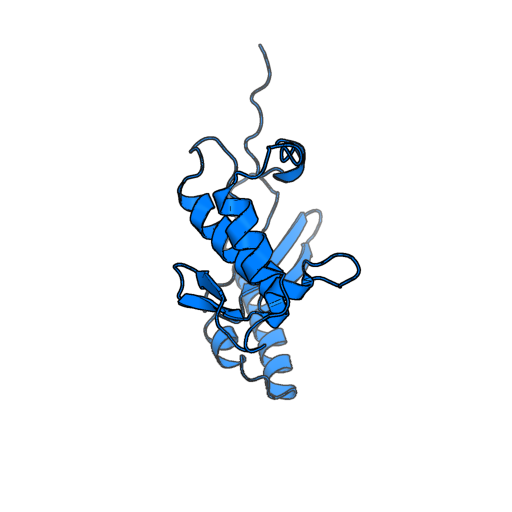 84.25 109 ILE A N 1
ATOM 877 C CA . ILE A 1 109 ? -9.352 11.363 20.091 1.00 84.25 109 ILE A CA 1
A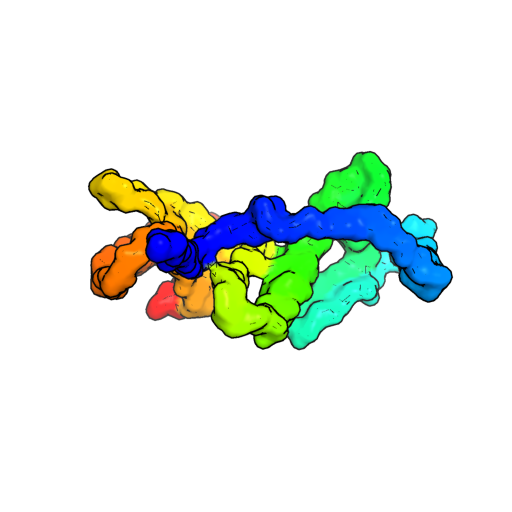TOM 878 C C . ILE A 1 109 ? -9.861 10.901 21.454 1.00 84.25 109 ILE A C 1
ATOM 880 O O . ILE A 1 109 ? -11.040 10.577 21.610 1.00 84.25 109 ILE A O 1
ATOM 884 N N . ARG A 1 110 ? -8.978 10.863 22.454 1.00 76.50 110 ARG A N 1
ATOM 885 C CA . ARG A 1 110 ? -9.331 10.516 23.834 1.00 76.50 110 ARG A CA 1
ATOM 886 C C . ARG A 1 110 ? -8.729 11.532 24.792 1.00 76.50 110 ARG A C 1
ATOM 888 O O . ARG A 1 110 ? -7.519 11.558 24.998 1.00 76.50 110 ARG A O 1
ATOM 895 N N . LYS A 1 111 ? -9.595 12.304 25.455 1.00 79.62 111 LYS A N 1
ATOM 896 C CA . LYS A 1 111 ? -9.188 13.464 26.265 1.00 79.62 111 LYS A CA 1
ATOM 897 C C . LYS A 1 111 ? -8.321 14.402 25.409 1.00 79.62 111 LYS A C 1
ATOM 899 O O . LYS A 1 111 ? -8.793 14.862 24.379 1.00 79.62 111 LYS A O 1
ATOM 904 N N . GLU A 1 112 ? -7.076 14.635 25.813 1.00 76.38 112 GLU A N 1
ATOM 905 C CA . GLU A 1 112 ? -6.108 15.500 25.128 1.00 76.38 112 GLU A CA 1
ATOM 906 C C . GLU A 1 112 ? -5.155 14.716 24.205 1.00 76.38 112 GLU A C 1
ATOM 908 O O . GLU A 1 112 ? -4.295 15.309 23.560 1.00 76.38 112 GLU A O 1
ATOM 913 N N . ASN A 1 113 ? -5.318 13.391 24.102 1.00 76.12 113 ASN A N 1
ATOM 914 C CA . ASN A 1 113 ? -4.456 12.532 23.293 1.00 76.12 113 ASN A CA 1
ATOM 915 C C . ASN A 1 113 ? -5.129 12.179 21.963 1.00 76.12 113 ASN A C 1
ATOM 917 O O . ASN A 1 113 ? -6.311 11.825 21.924 1.00 76.12 113 ASN A O 1
ATOM 921 N N . THR A 1 114 ? -4.352 12.233 20.881 1.00 82.44 114 THR A N 1
ATOM 922 C CA . THR A 1 114 ? -4.765 11.800 19.541 1.00 82.44 114 THR A CA 1
ATOM 923 C C . THR A 1 114 ? -3.808 10.729 19.040 1.00 82.44 114 THR A C 1
ATOM 925 O O . THR A 1 114 ? -2.601 10.954 19.014 1.00 82.44 114 THR A O 1
ATOM 928 N N . PHE A 1 115 ? -4.350 9.589 18.621 1.00 85.06 115 PHE A N 1
ATOM 929 C CA . PHE A 1 115 ? -3.587 8.461 18.087 1.00 85.06 115 PHE A CA 1
ATOM 930 C C . PHE A 1 115 ? -4.357 7.767 16.959 1.00 85.06 115 PHE A C 1
ATOM 932 O O . PHE A 1 115 ? -5.535 8.047 16.731 1.00 85.06 115 PHE A O 1
ATOM 939 N N . LEU A 1 116 ? -3.693 6.875 16.227 1.00 86.94 116 LEU A N 1
ATOM 940 C CA . LEU A 1 116 ? -4.295 6.088 15.153 1.00 86.94 116 LEU A CA 1
ATOM 941 C C . LEU A 1 116 ? -4.331 4.615 15.549 1.00 86.94 116 LEU A C 1
ATOM 943 O O . LEU A 1 116 ? -3.305 4.052 15.925 1.00 86.94 116 LEU A O 1
ATOM 947 N N . VAL A 1 117 ? -5.489 3.978 15.391 1.00 87.62 117 VAL A N 1
ATOM 948 C CA . VAL A 1 117 ? -5.590 2.515 15.319 1.00 87.62 117 VAL A CA 1
ATOM 949 C C . VAL A 1 117 ? -5.565 2.127 13.845 1.00 87.62 117 VAL A C 1
ATOM 951 O O . VAL A 1 117 ? -6.300 2.689 13.034 1.00 87.62 117 VAL A O 1
ATOM 954 N N . VAL A 1 118 ? -4.692 1.195 13.486 1.00 87.94 118 VAL A N 1
ATOM 955 C CA . VAL A 1 118 ? -4.389 0.842 12.100 1.00 87.94 118 VAL A CA 1
ATOM 956 C C . VAL A 1 118 ? -4.690 -0.630 11.883 1.00 87.94 118 VAL A C 1
ATOM 958 O O . VAL A 1 118 ? -4.031 -1.492 12.459 1.00 87.94 118 VAL A O 1
ATOM 961 N N . PHE A 1 119 ? -5.660 -0.935 11.026 1.00 86.81 119 PHE A N 1
ATOM 962 C CA . PHE A 1 119 ? -5.912 -2.308 10.596 1.00 86.81 119 PHE A CA 1
ATOM 963 C C . PHE A 1 119 ? -5.278 -2.535 9.233 1.00 86.81 119 PHE A C 1
ATOM 965 O O . PHE A 1 119 ? -5.608 -1.848 8.266 1.00 86.81 119 PHE A O 1
ATOM 972 N N . ASN A 1 120 ? -4.394 -3.525 9.150 1.00 84.19 120 ASN A N 1
ATOM 973 C CA . ASN A 1 120 ? -3.947 -4.057 7.874 1.00 84.19 120 ASN A CA 1
ATOM 974 C C . ASN A 1 120 ? -4.858 -5.232 7.503 1.00 84.19 120 ASN A C 1
ATOM 976 O O . ASN A 1 120 ? -4.812 -6.281 8.132 1.00 84.19 120 ASN A O 1
ATOM 980 N N . LEU A 1 121 ? -5.676 -5.059 6.469 1.00 83.12 121 LEU A N 1
ATOM 981 C CA . LEU A 1 121 ? -6.635 -6.049 5.983 1.00 83.12 121 LEU A CA 1
ATOM 982 C C . LEU A 1 121 ? -5.977 -7.307 5.398 1.00 83.12 121 LEU A C 1
ATOM 984 O O . LEU A 1 121 ? -6.684 -8.273 5.147 1.00 83.12 121 LEU A O 1
ATOM 988 N N . ASN A 1 122 ? -4.660 -7.313 5.179 1.00 78.12 122 ASN A N 1
ATOM 989 C CA . ASN A 1 122 ? -3.890 -8.490 4.759 1.00 78.12 122 ASN A CA 1
ATOM 990 C C . ASN A 1 122 ? -3.119 -9.143 5.913 1.00 78.12 122 ASN A C 1
ATOM 992 O O . ASN A 1 122 ? -2.395 -10.112 5.699 1.00 78.12 122 ASN A O 1
ATOM 996 N N . SER A 1 123 ? -3.236 -8.600 7.122 1.00 72.50 123 SER A N 1
ATOM 997 C CA . SER A 1 123 ? -2.588 -9.109 8.322 1.00 72.50 123 SER A CA 1
ATOM 998 C C . SER A 1 123 ? -3.641 -9.476 9.361 1.00 72.50 123 SER A C 1
ATOM 1000 O O . SER A 1 123 ? -4.741 -8.929 9.362 1.00 72.50 123 SER A O 1
ATOM 1002 N N . THR A 1 124 ? -3.269 -10.384 10.259 1.00 69.44 124 THR A N 1
ATOM 1003 C CA . THR A 1 124 ? -3.997 -10.678 11.502 1.00 69.44 124 THR A CA 1
ATOM 1004 C C . THR A 1 124 ? -3.424 -9.885 12.684 1.00 69.44 124 THR A C 1
ATOM 1006 O O . THR A 1 124 ? -3.670 -10.209 13.841 1.00 69.44 124 THR A O 1
ATOM 1009 N N . VAL A 1 125 ? -2.624 -8.855 12.400 1.00 71.50 125 VAL A N 1
ATOM 1010 C CA . VAL A 1 125 ? -2.109 -7.908 13.387 1.00 71.50 125 VAL A CA 1
ATOM 1011 C C . VAL A 1 125 ? -2.616 -6.503 13.066 1.00 71.50 125 VAL A C 1
ATOM 1013 O O . VAL A 1 125 ? -2.498 -6.031 11.930 1.00 71.50 125 VAL A O 1
ATOM 1016 N N . TYR A 1 126 ? -3.114 -5.820 14.094 1.00 80.06 126 TYR A N 1
ATOM 1017 C CA . TYR A 1 126 ? -3.410 -4.392 14.069 1.00 80.06 126 TYR A CA 1
ATOM 1018 C C . TYR A 1 126 ? -2.258 -3.603 14.713 1.00 80.06 126 TYR A C 1
ATOM 1020 O O . TYR A 1 126 ? -1.492 -4.133 15.516 1.00 80.06 126 TYR A O 1
ATOM 1028 N N . GLY A 1 127 ? -2.110 -2.338 14.334 1.00 80.31 127 GLY A N 1
ATOM 1029 C CA . GLY A 1 127 ? -1.087 -1.440 14.857 1.00 80.31 127 GLY A CA 1
ATOM 1030 C C . GLY A 1 127 ? -1.690 -0.230 15.556 1.00 80.31 127 GLY A C 1
ATOM 1031 O O . GLY A 1 127 ? -2.822 0.169 15.279 1.00 80.31 127 GLY A O 1
ATOM 1032 N N . ILE A 1 128 ? -0.903 0.388 16.432 1.00 83.44 128 ILE A N 1
ATOM 1033 C CA . ILE A 1 128 ? -1.234 1.664 17.065 1.00 83.44 128 ILE A CA 1
ATOM 1034 C C . ILE A 1 128 ? -0.106 2.641 16.776 1.00 83.44 128 ILE A C 1
ATOM 1036 O O . ILE A 1 128 ? 1.061 2.337 17.013 1.00 83.44 128 ILE A O 1
ATOM 1040 N N . ILE A 1 129 ? -0.463 3.811 16.253 1.00 81.62 129 ILE A N 1
ATOM 1041 C CA . ILE A 1 129 ? 0.469 4.912 16.020 1.00 81.62 129 ILE A CA 1
ATOM 1042 C C . ILE A 1 129 ? 0.093 6.035 16.978 1.00 81.62 129 ILE A C 1
ATOM 1044 O O . ILE A 1 129 ? -0.922 6.706 16.793 1.00 81.62 129 ILE A O 1
ATOM 1048 N N . ASP A 1 130 ? 0.921 6.236 17.995 1.00 79.06 130 ASP A N 1
ATOM 1049 C CA . ASP A 1 130 ? 0.776 7.299 18.985 1.00 79.06 130 ASP A CA 1
ATOM 1050 C C . ASP A 1 130 ? 2.084 8.103 19.067 1.00 79.06 130 ASP A C 1
ATOM 1052 O O . ASP A 1 130 ? 3.174 7.562 18.872 1.00 79.06 130 ASP A O 1
ATOM 1056 N N . ASN A 1 131 ? 1.970 9.406 19.318 1.00 70.75 131 ASN A N 1
ATOM 1057 C CA . ASN A 1 131 ? 3.097 10.322 19.488 1.00 70.75 131 ASN A CA 1
ATOM 1058 C C . ASN A 1 131 ? 3.391 10.626 20.973 1.00 70.75 131 ASN A C 1
ATOM 1060 O O . ASN A 1 131 ? 4.264 11.437 21.279 1.00 70.75 131 ASN A O 1
ATOM 1064 N N . VAL A 1 132 ? 2.658 10.018 21.912 1.00 68.38 132 VAL A N 1
ATOM 1065 C CA . VAL A 1 132 ? 2.914 10.171 23.349 1.00 68.38 132 VAL A CA 1
ATOM 1066 C C . VAL A 1 132 ? 4.131 9.340 23.770 1.00 68.38 132 VAL A C 1
ATOM 1068 O O . VAL A 1 132 ? 4.149 8.117 23.655 1.00 68.38 132 VAL A O 1
ATOM 1071 N N . SER A 1 133 ? 5.152 10.005 24.312 1.00 55.44 133 SER A N 1
ATOM 1072 C CA . SER A 1 133 ? 6.322 9.368 24.924 1.00 55.44 133 SER A CA 1
ATOM 1073 C C . SER A 1 133 ? 6.012 8.922 26.361 1.00 55.44 133 SER A C 1
ATOM 1075 O O . SER A 1 133 ? 5.835 9.772 27.235 1.00 55.44 133 SER A O 1
ATOM 1077 N N . GLY A 1 134 ? 5.955 7.616 26.633 1.00 57.81 134 GLY A N 1
ATOM 1078 C CA . GLY A 1 134 ? 5.741 7.078 27.983 1.00 57.81 134 GLY A CA 1
ATOM 1079 C C . GLY A 1 134 ? 5.356 5.598 27.993 1.00 57.81 134 GLY A C 1
ATOM 1080 O O . GLY A 1 134 ? 5.262 4.970 26.941 1.00 57.81 134 GLY A O 1
ATOM 1081 N N . THR A 1 135 ? 5.133 5.031 29.183 1.00 53.56 135 THR A N 1
ATOM 1082 C CA . THR A 1 135 ? 4.624 3.661 29.336 1.00 53.56 135 THR A CA 1
ATOM 1083 C C . THR A 1 135 ? 3.233 3.580 28.712 1.00 53.56 135 THR A C 1
ATOM 1085 O O . THR A 1 135 ? 2.273 4.147 29.239 1.00 53.56 135 THR A O 1
ATOM 1088 N N . ILE A 1 136 ? 3.132 2.903 27.569 1.00 58.38 136 ILE A N 1
ATOM 1089 C CA . ILE A 1 136 ? 1.865 2.627 26.897 1.00 58.38 136 ILE A CA 1
ATOM 1090 C C . ILE A 1 136 ? 1.019 1.819 27.881 1.00 58.38 136 ILE A C 1
ATOM 1092 O O . ILE A 1 136 ? 1.413 0.740 28.316 1.00 58.38 136 ILE A O 1
ATOM 1096 N N . ASN A 1 137 ? -0.137 2.348 28.275 1.00 62.31 137 ASN A N 1
ATOM 1097 C CA . ASN A 1 137 ? -1.110 1.555 29.014 1.00 62.31 137 ASN A CA 1
ATOM 1098 C C . ASN A 1 137 ? -1.838 0.659 28.003 1.00 62.31 137 ASN A C 1
ATOM 1100 O O . ASN A 1 137 ? -2.929 1.007 27.557 1.00 62.31 137 ASN A O 1
ATOM 1104 N N . GLU A 1 138 ? -1.187 -0.432 27.586 1.00 63.59 138 GLU A N 1
ATOM 1105 C CA . GLU A 1 138 ? -1.647 -1.362 26.536 1.00 63.59 138 GLU A CA 1
ATOM 1106 C C . GLU A 1 138 ? -3.122 -1.743 26.725 1.00 63.59 138 GLU A C 1
ATOM 1108 O O . GLU A 1 138 ? -3.926 -1.586 25.811 1.00 63.59 138 GLU A O 1
ATOM 1113 N N . VAL A 1 139 ? -3.522 -2.022 27.970 1.00 62.56 139 VAL A N 1
ATOM 1114 C CA . VAL A 1 139 ? -4.898 -2.374 28.365 1.00 62.56 139 VAL A CA 1
ATOM 1115 C C . VAL A 1 139 ? -5.944 -1.350 27.901 1.00 62.56 139 VAL A C 1
ATOM 1117 O O . VAL A 1 139 ? -7.065 -1.696 27.524 1.00 62.56 139 VAL A O 1
ATOM 1120 N N . VAL A 1 140 ? -5.601 -0.061 27.949 1.00 66.31 140 VAL A N 1
ATOM 1121 C CA . VAL A 1 140 ? -6.493 1.035 27.550 1.00 66.31 140 VAL A CA 1
ATOM 1122 C C . VAL A 1 140 ? -6.684 1.079 26.037 1.00 66.31 140 VAL A C 1
ATOM 1124 O O . VAL A 1 140 ? -7.773 1.440 25.577 1.00 66.31 140 VAL A O 1
ATOM 1127 N N . TYR A 1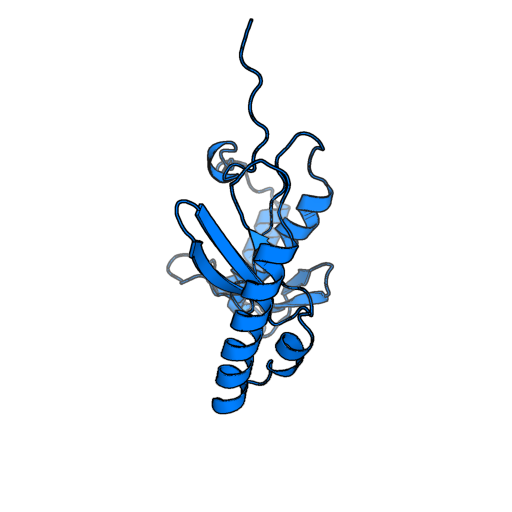 141 ? -5.645 0.740 25.285 1.00 74.44 141 TYR A N 1
ATOM 1128 C CA . TYR A 1 141 ? -5.695 0.697 23.837 1.00 74.44 141 TYR A CA 1
ATOM 1129 C C . TYR A 1 141 ? -6.393 -0.567 23.331 1.00 74.44 141 TYR A C 1
ATOM 1131 O O . TYR A 1 141 ? -7.233 -0.465 22.437 1.00 74.44 141 TYR A O 1
ATOM 1139 N N . ASP A 1 142 ? -6.130 -1.712 23.962 1.00 73.31 142 ASP A N 1
ATOM 1140 C CA . ASP A 1 142 ? -6.678 -3.011 23.570 1.00 73.31 142 ASP A CA 1
ATOM 1141 C C . ASP A 1 142 ? -8.207 -3.008 23.604 1.00 73.31 142 ASP A C 1
ATOM 1143 O O . ASP A 1 142 ? -8.857 -3.358 22.622 1.00 73.31 142 ASP A O 1
ATOM 1147 N N . HIS A 1 143 ? -8.817 -2.514 24.689 1.00 81.62 143 HIS A N 1
ATOM 1148 C CA . HIS A 1 143 ? -10.281 -2.491 24.779 1.00 81.62 143 HIS A CA 1
ATOM 1149 C C . HIS A 1 143 ? -10.929 -1.616 23.693 1.00 81.62 143 HIS A C 1
ATOM 1151 O O . HIS A 1 143 ? -12.014 -1.917 23.191 1.00 81.62 143 HIS A O 1
ATOM 1157 N N . LEU A 1 144 ? -10.279 -0.511 23.321 1.00 83.81 144 LEU A N 1
ATOM 1158 C CA . LEU A 1 144 ? -10.766 0.341 22.245 1.00 83.81 144 LEU A CA 1
ATOM 1159 C C . LEU A 1 144 ? -10.592 -0.328 20.878 1.00 83.81 144 LEU A C 1
ATOM 1161 O O . LEU A 1 144 ? -11.520 -0.289 20.068 1.00 83.81 144 LEU A O 1
ATOM 1165 N N . ALA A 1 145 ? -9.427 -0.924 20.627 1.00 83.06 145 ALA A N 1
ATOM 1166 C CA . ALA A 1 145 ? -9.136 -1.632 19.390 1.00 83.06 145 ALA A CA 1
ATOM 1167 C C . ALA A 1 145 ? -10.110 -2.798 19.174 1.00 83.06 145 ALA A C 1
ATOM 1169 O O . ALA A 1 145 ? -10.637 -2.942 18.075 1.00 83.06 145 ALA A O 1
ATOM 1170 N N . GLU A 1 146 ? -10.449 -3.539 20.231 1.00 86.12 146 GLU A N 1
ATOM 1171 C CA . GLU A 1 146 ? -11.469 -4.595 20.216 1.00 86.12 146 GLU A CA 1
ATOM 1172 C C . GLU A 1 146 ? -12.856 -4.073 19.831 1.00 86.12 146 GLU A C 1
ATOM 1174 O O . GLU A 1 146 ? -13.540 -4.630 18.967 1.00 86.12 146 GLU A O 1
ATOM 1179 N N . ASN A 1 147 ? -13.281 -2.955 20.425 1.00 88.88 147 ASN A N 1
ATOM 1180 C CA . ASN A 1 147 ? -14.566 -2.347 20.084 1.00 88.88 147 ASN A CA 1
ATOM 1181 C C . ASN A 1 147 ? -14.590 -1.855 18.627 1.00 88.88 147 ASN A C 1
ATOM 1183 O O . ASN A 1 147 ? -15.582 -2.067 17.923 1.00 88.88 147 ASN A O 1
ATOM 1187 N N . LEU A 1 148 ? -13.499 -1.244 18.151 1.00 89.81 148 LEU A N 1
ATOM 1188 C CA . LEU A 1 148 ? -13.348 -0.837 16.752 1.00 89.81 148 LEU A CA 1
ATOM 1189 C C . LEU A 1 148 ? -13.358 -2.048 15.811 1.00 89.81 148 LEU A C 1
ATOM 1191 O O . LEU A 1 148 ? -14.102 -2.030 14.831 1.00 89.81 148 LEU A O 1
ATOM 1195 N N . LYS A 1 149 ? -12.623 -3.122 16.133 1.00 88.44 149 LYS A N 1
ATOM 1196 C CA . LYS A 1 149 ? -12.629 -4.395 15.392 1.00 88.44 149 LYS A CA 1
ATOM 1197 C C . LYS A 1 149 ? -14.048 -4.938 15.287 1.00 88.44 149 LYS A C 1
ATOM 1199 O O . LYS A 1 149 ? -14.496 -5.285 14.197 1.00 88.44 149 LYS A O 1
ATOM 1204 N N . LYS A 1 150 ? -14.792 -4.980 16.394 1.00 90.69 150 LYS A N 1
ATOM 1205 C CA . LYS A 1 150 ? -16.174 -5.473 16.408 1.00 90.69 150 LYS A CA 1
ATOM 1206 C C . LYS A 1 150 ? -17.087 -4.647 15.499 1.00 90.69 150 LYS A C 1
ATOM 1208 O O . LYS A 1 150 ? -17.801 -5.215 14.680 1.00 90.69 150 LYS A O 1
ATOM 1213 N N . MET A 1 151 ? -17.049 -3.318 15.597 1.00 91.56 151 MET A N 1
ATOM 1214 C CA . MET A 1 151 ? -17.858 -2.453 14.726 1.00 91.56 151 MET A CA 1
ATOM 1215 C C . MET A 1 151 ? -17.461 -2.599 13.253 1.00 91.56 151 MET A C 1
ATOM 1217 O O . MET A 1 151 ? -18.321 -2.693 12.379 1.00 91.56 151 MET A O 1
ATOM 1221 N N . PHE A 1 152 ? -16.161 -2.666 12.974 1.00 91.50 152 PHE A N 1
ATOM 1222 C CA . PHE A 1 152 ? -15.657 -2.764 11.613 1.00 91.50 152 PHE A CA 1
ATOM 1223 C C . PHE A 1 152 ? -15.965 -4.127 10.977 1.00 91.50 152 PHE A C 1
ATOM 1225 O O . PHE A 1 152 ? -16.400 -4.186 9.832 1.00 91.50 152 PHE A O 1
ATOM 1232 N N . THR A 1 153 ? -15.844 -5.223 11.728 1.00 91.25 153 THR A N 1
ATOM 1233 C CA . THR A 1 153 ? -16.231 -6.567 11.265 1.00 91.25 153 THR A CA 1
ATOM 1234 C C . THR A 1 153 ? -17.730 -6.682 11.007 1.00 91.25 153 THR A C 1
ATOM 1236 O O . THR A 1 153 ? -18.114 -7.316 10.026 1.00 91.25 153 THR A O 1
ATOM 1239 N N . MET A 1 154 ? -18.580 -6.040 11.820 1.00 92.69 154 MET A N 1
ATOM 1240 C CA . MET A 1 154 ? -20.019 -5.948 11.541 1.00 92.69 154 MET A CA 1
ATOM 1241 C C . MET A 1 154 ? -20.276 -5.261 10.196 1.00 92.69 154 MET A C 1
ATOM 1243 O O . MET A 1 154 ? -20.945 -5.834 9.344 1.00 92.69 154 MET A O 1
ATOM 1247 N N . PHE A 1 155 ? -19.660 -4.100 9.961 1.00 93.31 155 PHE A N 1
ATOM 1248 C CA . PHE A 1 155 ? -19.779 -3.396 8.683 1.00 93.31 155 PHE A CA 1
ATOM 1249 C C . PHE A 1 155 ? -19.293 -4.241 7.493 1.00 93.31 155 PHE A C 1
ATOM 1251 O O . PHE A 1 155 ? -20.001 -4.370 6.496 1.00 93.31 155 PHE A O 1
ATOM 1258 N N . LEU A 1 156 ? -18.109 -4.860 7.596 1.00 91.50 156 LEU A N 1
ATOM 1259 C CA . LEU A 1 156 ? -17.556 -5.704 6.530 1.00 91.50 156 LEU A CA 1
ATOM 1260 C C . LEU A 1 156 ? -18.440 -6.920 6.231 1.00 91.50 156 LEU A C 1
ATOM 1262 O O . LEU A 1 156 ? -18.538 -7.336 5.077 1.00 91.50 156 LEU A O 1
ATOM 1266 N N . LYS A 1 157 ? -19.089 -7.482 7.255 1.00 93.69 157 LYS A N 1
ATOM 1267 C CA . LYS A 1 157 ? -20.054 -8.571 7.099 1.00 93.69 157 LYS A CA 1
ATOM 1268 C C . LYS A 1 157 ? -21.298 -8.111 6.343 1.00 93.69 157 LYS A C 1
ATOM 1270 O O . LYS A 1 157 ? -21.736 -8.826 5.444 1.00 93.69 157 LYS A O 1
ATOM 1275 N N . ASP A 1 158 ? -21.822 -6.932 6.666 1.00 95.94 158 ASP A N 1
ATOM 1276 C CA . ASP A 1 158 ? -23.023 -6.381 6.031 1.00 95.94 158 ASP A CA 1
ATOM 1277 C C . ASP A 1 158 ? -22.814 -6.122 4.534 1.00 95.94 158 ASP A C 1
ATOM 1279 O O . ASP A 1 158 ? -23.691 -6.422 3.726 1.00 95.94 158 ASP A O 1
ATOM 1283 N N . ILE A 1 159 ? -21.627 -5.644 4.143 1.00 95.12 159 ILE A N 1
ATOM 1284 C CA . ILE A 1 159 ? -21.274 -5.428 2.729 1.00 95.12 159 ILE A CA 1
ATOM 1285 C C . ILE A 1 159 ? -20.696 -6.676 2.037 1.00 95.12 159 ILE A C 1
ATOM 1287 O O . ILE A 1 159 ? -20.270 -6.589 0.888 1.00 95.12 159 ILE A O 1
ATOM 1291 N N . GLN A 1 160 ? -20.634 -7.818 2.732 1.00 93.06 160 GLN A N 1
ATOM 1292 C CA . GLN A 1 160 ? -20.052 -9.073 2.235 1.00 93.06 160 GLN A CA 1
ATOM 1293 C C . GLN A 1 160 ? -18.609 -8.917 1.713 1.00 93.06 160 GLN A C 1
ATOM 1295 O O . GLN A 1 160 ? -18.228 -9.479 0.684 1.00 93.06 160 GLN A O 1
ATOM 1300 N N . HIS A 1 161 ? -17.779 -8.149 2.424 1.00 89.31 161 HIS A N 1
ATOM 1301 C CA . HIS A 1 161 ? -16.408 -7.881 2.001 1.00 89.31 161 HIS A CA 1
ATOM 1302 C C . HIS A 1 161 ? -15.528 -9.137 2.085 1.00 89.31 161 HIS A C 1
ATOM 1304 O O . HIS A 1 161 ? -15.422 -9.772 3.135 1.00 89.31 161 HIS A O 1
ATOM 1310 N N . HIS A 1 162 ? -14.812 -9.452 1.003 1.00 88.25 162 HIS A N 1
ATOM 1311 C CA . HIS A 1 162 ? -13.975 -10.655 0.899 1.00 88.25 162 HIS A CA 1
ATOM 1312 C C . HIS A 1 162 ? -12.845 -10.740 1.949 1.00 88.25 162 HIS A C 1
ATOM 1314 O O . HIS A 1 162 ? -12.470 -11.836 2.352 1.00 88.25 162 HIS A O 1
ATOM 1320 N N . LEU A 1 163 ? -12.341 -9.602 2.449 1.00 84.00 163 LEU A N 1
ATOM 1321 C CA . LEU A 1 163 ? -11.298 -9.550 3.495 1.00 84.00 163 LEU A CA 1
ATOM 1322 C C . LEU A 1 163 ? -11.825 -9.632 4.941 1.00 84.00 163 LEU A C 1
ATOM 1324 O O . LEU A 1 163 ? -11.050 -9.447 5.877 1.00 84.00 163 LEU A O 1
ATOM 1328 N N . LEU A 1 164 ? -13.119 -9.910 5.157 1.00 83.44 164 LEU A N 1
ATOM 1329 C CA . LEU A 1 164 ? -13.706 -10.016 6.504 1.00 83.44 164 LEU A CA 1
ATOM 1330 C C . LEU A 1 164 ? -12.908 -10.956 7.424 1.00 83.44 164 LEU A C 1
ATOM 1332 O O . LEU A 1 164 ? -12.677 -10.628 8.586 1.00 83.44 164 LEU A O 1
ATOM 1336 N N . GLN A 1 165 ? -12.477 -12.110 6.906 1.00 81.44 165 GLN A N 1
ATOM 1337 C CA . GLN A 1 165 ? -11.778 -13.124 7.703 1.00 81.44 165 GLN A CA 1
ATOM 1338 C C . GLN A 1 165 ? -10.452 -12.617 8.272 1.00 81.44 165 GLN A C 1
ATOM 1340 O O . GLN A 1 165 ? -10.140 -12.884 9.429 1.00 81.44 165 GLN A O 1
ATOM 1345 N N . ASN A 1 166 ? -9.715 -11.809 7.511 1.00 81.31 166 ASN A N 1
ATOM 1346 C CA . ASN A 1 166 ? -8.446 -11.250 7.969 1.00 81.31 166 ASN A CA 1
ATOM 1347 C C . ASN A 1 166 ? -8.663 -10.297 9.152 1.00 81.31 166 ASN A C 1
ATOM 1349 O O . ASN A 1 166 ? -7.889 -10.292 10.104 1.00 81.31 166 ASN A O 1
ATOM 1353 N N . VAL A 1 167 ? -9.773 -9.548 9.143 1.00 78.19 167 VAL A N 1
ATOM 1354 C CA . VAL A 1 167 ? -10.131 -8.650 10.248 1.00 78.19 167 VAL A CA 1
ATOM 1355 C C . VAL A 1 167 ? -10.652 -9.409 11.466 1.00 78.19 167 VAL A C 1
ATOM 1357 O O . VAL A 1 167 ? -10.372 -9.002 12.587 1.00 78.19 167 VAL A O 1
ATOM 1360 N N . LEU A 1 168 ? -11.355 -10.530 11.289 1.00 79.75 168 LEU A N 1
ATOM 1361 C CA . LEU A 1 168 ? -11.795 -11.364 12.415 1.00 79.75 168 LEU A CA 1
ATOM 1362 C C . LEU A 1 168 ? -10.616 -11.949 13.206 1.00 79.75 168 LEU A C 1
ATOM 1364 O O . LEU A 1 168 ? -10.717 -12.088 14.424 1.00 79.75 168 LEU A O 1
ATOM 1368 N N . LEU A 1 169 ? -9.503 -12.233 12.530 1.00 76.25 169 LEU A N 1
ATOM 1369 C CA . LEU A 1 169 ? -8.284 -12.782 13.129 1.00 76.25 169 LEU A CA 1
ATOM 1370 C C . LEU A 1 169 ? -7.354 -11.714 13.741 1.00 76.25 169 LEU A C 1
ATOM 1372 O O . LEU A 1 169 ? -6.389 -12.073 14.404 1.00 76.25 169 LEU A O 1
ATOM 1376 N N . ASN A 1 170 ? -7.621 -10.420 13.525 1.00 65.75 170 ASN A N 1
ATOM 1377 C CA . ASN A 1 170 ? -6.884 -9.314 14.148 1.00 65.75 170 ASN A CA 1
ATOM 1378 C C . ASN A 1 170 ? -7.248 -9.201 15.632 1.00 65.75 170 ASN A C 1
ATOM 1380 O O . ASN A 1 170 ? -8.220 -8.511 15.891 1.00 65.75 170 ASN A O 1
ATOM 1384 N N . LEU A 1 171 ? -6.521 -9.831 16.566 1.00 58.84 171 LEU A N 1
ATOM 1385 C CA . LEU A 1 171 ? -6.769 -9.961 18.030 1.00 58.84 171 LEU A CA 1
ATOM 1386 C C . LEU A 1 171 ? -7.186 -11.376 18.439 1.00 58.84 171 LEU A C 1
ATOM 1388 O O . LEU A 1 171 ? -8.279 -11.798 17.984 1.00 58.84 171 LEU A O 1
#

pLDDT: mean 78.96, std 15.97, range [31.14, 95.94]

Secondary structure (DSSP, 8-state):
-----------GGGT----TTSPPPHHHHHHHHHHHS--S-TT-EEEE-TTS-EEEHHHHHTTSTTSPPPHHHHHHHHHHHHHHGGG--TTSPP-----TTTEEEEEEEETTEEEEEEEETT-S-EEEEE---S---HHHHHHHHHHHHHHHHHHHHHTT-TTHHHHHT--

Radius of gyration: 20.13 Å; chains: 1; bounding box: 48×35×55 Å

Sequence (171 aa):
MENDINHCLRSPYRLIEVETHKRVTCDENIVCDWLFSCKGEPIDEVIKTKRGDTTIRVAMESLLPSFKNCQAVLDCWFDHLNYDENARHANSPSRVFCKVATTVFFPVIRKENTFLVVFNLNSTVYGIIDNVSGTINEVVYDHLAENLKKMFTMFLKDIQHHLLQNVLLNL

Foldseek 3Di:
DDDDDDQQADDPPVPDDPPPPPDQDPVSVVLVCVLQVPDDDQQDFSDAAPVGDTDGSVQSNLPPPPHDRDLSVLQSVQSVVVVCLVVDDPSHHRDHRDRPVFKDWDWDDDPPFIKIWIDGLVALEIDIGGRDPDDPPVVVVVVVSVVVLVVVLVVCVVVVPPSSVSSVSND